Protein AF-A0A952BXB8-F1 (afdb_monomer_lite)

Secondary structure (DSSP, 8-state):
-HHHHHHHHHHHHHTT-SEEEEEEEEEEEEEEEEETTEEEEEEEEEEEEEEEEEEETTEEEEEEES-SS-HHHHHHHHHHHHHHHHHHHTT-SS---PPP------------SS-TTTS-HHHHHHHHHHHHHHHHTSTT----EEEEEEEEEEEE-

pLDDT: mean 95.04, std 3.64, range [77.94, 98.75]

Structure (mmCIF, N/CA/C/O backbone):
data_AF-A0A952BXB8-F1
#
_entry.id   AF-A0A952BXB8-F1
#
loop_
_atom_site.group_PDB
_atom_site.id
_atom_site.type_symbol
_atom_site.label_atom_id
_atom_site.label_alt_id
_atom_site.label_comp_id
_atom_site.label_asym_id
_atom_site.label_entity_id
_atom_site.label_seq_id
_atom_site.pdbx_PDB_ins_code
_atom_site.Cartn_x
_atom_site.Cartn_y
_atom_site.Cartn_z
_atom_site.occupancy
_atom_site.B_iso_or_equiv
_atom_site.auth_seq_id
_atom_site.auth_comp_id
_atom_site.auth_asym_id
_atom_site.auth_atom_id
_atom_site.pdbx_PDB_model_num
ATOM 1 N N . MET A 1 1 ? 1.977 -11.449 7.641 1.00 81.69 1 MET A N 1
ATOM 2 C CA . MET A 1 1 ? 1.075 -10.288 7.492 1.00 81.69 1 MET A CA 1
ATOM 3 C C . MET A 1 1 ? -0.172 -10.453 8.345 1.00 81.69 1 MET A C 1
ATOM 5 O O . MET A 1 1 ? -0.327 -9.721 9.312 1.00 81.69 1 MET A O 1
ATOM 9 N N . GLU A 1 2 ? -0.995 -11.461 8.050 1.00 86.81 2 GLU A N 1
ATOM 10 C CA . GLU A 1 2 ? -2.274 -11.730 8.726 1.00 86.81 2 GLU A CA 1
ATOM 11 C C . GLU A 1 2 ? -2.186 -11.739 10.255 1.00 86.81 2 GLU A C 1
ATOM 13 O O . GLU A 1 2 ? -2.997 -11.101 10.915 1.00 86.81 2 GLU A O 1
ATOM 18 N N . GLN A 1 3 ? -1.167 -12.391 10.826 1.00 89.44 3 GLN A N 1
ATOM 19 C CA . GLN A 1 3 ? -0.998 -12.452 12.280 1.00 89.44 3 GLN A CA 1
ATOM 20 C C . GLN A 1 3 ? -0.860 -11.066 12.928 1.00 89.44 3 GLN A C 1
ATOM 22 O O . GLN A 1 3 ? -1.480 -10.810 13.953 1.00 89.44 3 GLN A O 1
ATOM 27 N N . ILE A 1 4 ? -0.078 -10.162 12.331 1.00 87.56 4 ILE A N 1
ATOM 28 C CA . ILE A 1 4 ? 0.148 -8.821 12.888 1.00 87.56 4 ILE A CA 1
ATOM 29 C C . ILE A 1 4 ? -1.130 -7.978 12.797 1.00 87.56 4 ILE A C 1
ATOM 31 O O . ILE A 1 4 ? -1.472 -7.272 13.745 1.00 87.56 4 ILE A O 1
ATOM 35 N N . LEU A 1 5 ? -1.860 -8.080 11.680 1.00 91.69 5 LEU A N 1
ATOM 36 C CA . LEU A 1 5 ? -3.161 -7.424 11.535 1.00 91.69 5 LEU A CA 1
ATOM 37 C C . LEU A 1 5 ? -4.144 -7.952 12.579 1.00 91.69 5 LEU A C 1
ATOM 39 O O . LEU A 1 5 ? -4.772 -7.163 13.277 1.00 91.69 5 LEU A O 1
ATOM 43 N N . LYS A 1 6 ? -4.206 -9.276 12.751 1.00 92.81 6 LYS A N 1
ATOM 44 C CA . LYS A 1 6 ? -5.057 -9.921 13.750 1.00 92.81 6 LYS A CA 1
ATOM 45 C C . LYS A 1 6 ? -4.741 -9.441 15.168 1.00 92.81 6 LYS A C 1
ATOM 47 O O . LYS A 1 6 ? -5.666 -9.093 15.888 1.00 92.81 6 LYS A O 1
ATOM 52 N N . GLU A 1 7 ? -3.466 -9.356 15.552 1.00 93.00 7 GLU A N 1
ATOM 53 C CA . GLU A 1 7 ? -3.056 -8.812 16.859 1.00 93.00 7 GLU A CA 1
ATOM 54 C C . GLU A 1 7 ? -3.557 -7.368 17.060 1.00 93.00 7 GLU A C 1
ATOM 56 O O . GLU A 1 7 ? -4.043 -7.022 18.138 1.00 93.00 7 GLU A O 1
ATOM 61 N N . GLY A 1 8 ? -3.487 -6.527 16.021 1.00 94.06 8 GLY A N 1
ATOM 62 C CA . GLY A 1 8 ? -4.018 -5.161 16.057 1.00 94.06 8 GLY A CA 1
ATOM 63 C C . GLY A 1 8 ? -5.544 -5.106 16.199 1.00 94.06 8 GLY A C 1
ATOM 64 O O . GLY A 1 8 ? -6.061 -4.303 16.977 1.00 94.06 8 GLY A O 1
ATOM 65 N N . LEU A 1 9 ? -6.266 -5.978 15.490 1.00 96.38 9 LEU A N 1
ATOM 66 C CA . LEU A 1 9 ? -7.726 -6.083 15.576 1.00 96.38 9 LEU A CA 1
ATOM 67 C C . LEU A 1 9 ? -8.183 -6.605 16.938 1.00 96.38 9 LEU A C 1
ATOM 69 O O . LEU A 1 9 ? -9.065 -6.007 17.550 1.00 96.38 9 LEU A O 1
ATOM 73 N N . ASP A 1 10 ? -7.543 -7.654 17.453 1.00 97.25 10 ASP A N 1
ATOM 74 C CA . ASP A 1 10 ? -7.816 -8.190 18.789 1.00 97.25 10 ASP A CA 1
ATOM 75 C C . ASP A 1 10 ? -7.605 -7.101 19.859 1.00 97.25 10 ASP A C 1
ATOM 77 O O . ASP A 1 10 ? -8.403 -6.962 20.789 1.00 97.25 10 ASP A O 1
ATOM 81 N N . TYR A 1 11 ? -6.572 -6.264 19.699 1.00 97.69 11 TYR A N 1
ATOM 82 C CA . TYR 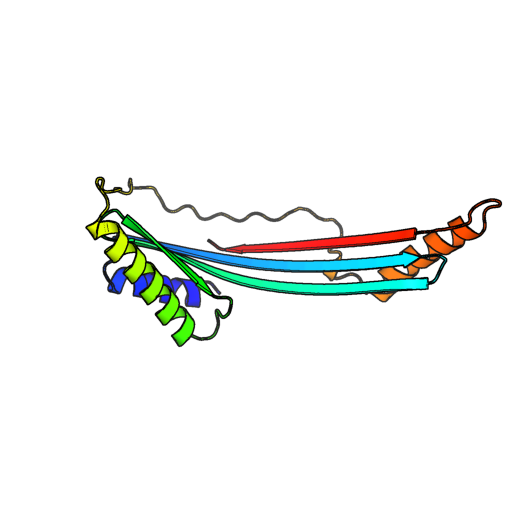A 1 11 ? -6.337 -5.122 20.580 1.00 97.69 11 TYR A CA 1
ATOM 83 C C . TYR A 1 11 ? -7.422 -4.037 20.458 1.00 97.69 11 TYR A C 1
ATOM 85 O O . TYR A 1 11 ? -7.854 -3.493 21.473 1.00 97.69 11 TYR A O 1
ATOM 93 N N . ALA A 1 12 ? -7.919 -3.746 19.253 1.00 98.06 12 ALA A N 1
ATOM 94 C CA . ALA A 1 12 ? -9.027 -2.807 19.061 1.00 98.06 12 ALA A CA 1
ATOM 95 C C . ALA A 1 12 ? -10.308 -3.282 19.767 1.00 98.06 12 ALA A C 1
ATOM 97 O O . ALA A 1 12 ? -10.968 -2.495 20.450 1.00 98.06 12 ALA A O 1
ATOM 98 N N . LEU A 1 13 ? -10.621 -4.576 19.650 1.00 97.94 13 LEU A N 1
ATOM 99 C CA . LEU A 1 13 ? -11.750 -5.204 20.339 1.00 97.94 13 LEU A CA 1
ATOM 100 C C . LEU A 1 13 ? -11.573 -5.149 21.863 1.00 97.94 13 LEU A C 1
ATOM 102 O O . LEU A 1 13 ? -12.505 -4.788 22.576 1.00 97.94 13 LEU A O 1
ATOM 106 N N . PHE A 1 14 ? -10.363 -5.413 22.370 1.00 98.25 14 PHE A N 1
ATOM 107 C CA . PHE A 1 14 ? -10.043 -5.269 23.796 1.00 98.25 14 PHE A CA 1
ATOM 108 C C . PHE A 1 14 ? -10.273 -3.838 24.317 1.00 98.25 14 PHE A C 1
ATOM 110 O O . PHE A 1 14 ? -10.719 -3.652 25.448 1.00 98.25 14 PHE A O 1
ATOM 117 N N . LEU A 1 15 ? -10.021 -2.817 23.494 1.00 98.25 15 LEU A N 1
ATOM 118 C CA . LEU A 1 15 ? -10.303 -1.417 23.828 1.00 98.25 15 LEU A CA 1
ATOM 119 C C . LEU A 1 15 ? -11.793 -1.036 23.727 1.00 98.25 15 LEU A C 1
ATOM 121 O O . LEU A 1 15 ? -12.137 0.130 23.945 1.00 98.25 15 LEU A O 1
ATOM 125 N N . GLY A 1 16 ? -12.683 -1.980 23.422 1.00 96.88 16 GLY A N 1
ATOM 126 C CA . GLY A 1 16 ? -14.127 -1.761 23.374 1.00 96.88 16 GLY A CA 1
ATOM 127 C C . GLY A 1 16 ? -14.657 -1.331 22.009 1.00 96.88 16 GLY A C 1
ATOM 128 O O . GLY A 1 16 ? -15.719 -0.719 21.947 1.00 96.88 16 GLY A O 1
ATOM 129 N N . ALA A 1 17 ? -13.938 -1.611 20.919 1.00 97.75 17 ALA A N 1
ATOM 130 C CA . ALA A 1 17 ? -14.532 -1.520 19.591 1.00 97.75 17 ALA A CA 1
ATOM 131 C C . ALA A 1 17 ? -15.586 -2.623 19.398 1.00 97.75 17 ALA A C 1
ATOM 133 O O . ALA A 1 17 ? -15.316 -3.798 19.631 1.00 97.75 17 ALA A O 1
ATOM 134 N N . GLU A 1 18 ? -16.773 -2.241 18.933 1.00 96.06 18 GLU A N 1
ATOM 135 C CA . GLU A 1 18 ? -17.851 -3.157 18.533 1.00 96.06 18 GLU A CA 1
ATOM 136 C C . GLU A 1 18 ? -17.500 -3.893 17.233 1.00 96.06 18 GLU A C 1
ATOM 138 O O . GLU A 1 18 ? -17.969 -4.998 16.969 1.00 96.06 18 GLU A O 1
ATOM 143 N N . TYR A 1 19 ? -16.667 -3.260 16.409 1.00 96.25 19 TYR A N 1
ATOM 144 C CA . TYR A 1 19 ? -16.151 -3.801 15.164 1.00 96.25 19 TYR A CA 1
ATOM 145 C C . TYR A 1 19 ? -14.782 -3.195 14.862 1.00 96.25 19 TYR A C 1
ATOM 147 O O . TYR A 1 19 ? -14.548 -2.013 15.128 1.00 96.25 19 TYR A O 1
ATOM 155 N N . ALA A 1 20 ? -13.901 -3.987 14.257 1.00 96.88 20 ALA A N 1
ATOM 156 C CA . ALA A 1 20 ? -12.624 -3.527 13.737 1.00 96.88 20 ALA A CA 1
ATOM 157 C C . ALA A 1 20 ? -12.288 -4.259 12.430 1.00 96.88 20 ALA A C 1
ATOM 159 O O . ALA A 1 20 ? -12.472 -5.472 12.341 1.00 96.88 20 ALA A O 1
ATOM 160 N N . ASP A 1 21 ? -11.762 -3.530 11.447 1.00 96.19 21 ASP A N 1
ATOM 161 C CA . ASP A 1 21 ? -11.118 -4.096 10.260 1.00 96.19 21 ASP A CA 1
ATOM 162 C C . ASP A 1 21 ? -9.762 -3.439 9.991 1.00 96.19 21 ASP A C 1
ATOM 164 O O . ASP A 1 21 ? -9.448 -2.356 10.504 1.00 96.19 21 ASP A O 1
ATOM 168 N N . ALA A 1 22 ? -8.924 -4.151 9.240 1.00 95.62 22 ALA A N 1
ATOM 169 C CA . ALA A 1 22 ? -7.601 -3.694 8.867 1.00 95.62 22 ALA A CA 1
ATOM 170 C C . ALA A 1 22 ? -7.378 -3.939 7.380 1.00 95.62 22 ALA A C 1
ATOM 172 O O . ALA A 1 22 ? -7.549 -5.047 6.896 1.00 95.62 22 ALA A O 1
ATOM 173 N N . ARG A 1 23 ? -6.931 -2.912 6.663 1.00 94.88 23 ARG A N 1
ATOM 174 C CA . ARG A 1 23 ? -6.544 -3.021 5.260 1.00 94.88 23 ARG A CA 1
ATOM 175 C C . ARG A 1 23 ? -5.048 -2.827 5.124 1.00 94.88 23 ARG A C 1
ATOM 177 O O . ARG A 1 23 ? -4.570 -1.717 5.349 1.00 94.88 23 ARG A O 1
ATOM 184 N N . TYR A 1 24 ? -4.339 -3.861 4.698 1.00 95.25 24 TYR A N 1
ATOM 185 C CA . TYR A 1 24 ? -2.984 -3.738 4.176 1.00 95.25 24 TYR A CA 1
ATOM 186 C C . TYR A 1 24 ? -3.034 -3.448 2.675 1.00 95.25 24 TYR A C 1
ATOM 188 O O . TYR A 1 24 ? -3.840 -4.029 1.948 1.00 95.25 24 TYR A O 1
ATOM 196 N N . SER A 1 25 ? -2.174 -2.545 2.219 1.00 95.56 25 SER A N 1
ATOM 197 C CA . SER A 1 25 ? -1.968 -2.256 0.804 1.00 95.56 25 SER A CA 1
ATOM 198 C C . SER A 1 25 ? -0.477 -2.126 0.549 1.00 95.56 25 SER A C 1
ATOM 200 O O . SER A 1 25 ? 0.203 -1.439 1.309 1.00 95.56 25 SER A O 1
ATOM 202 N N . ARG A 1 26 ? 0.003 -2.733 -0.530 1.00 95.44 26 ARG A N 1
ATOM 203 C CA . ARG A 1 26 ? 1.325 -2.508 -1.111 1.00 95.44 26 ARG A CA 1
ATOM 204 C C . ARG A 1 26 ? 1.160 -2.142 -2.573 1.00 95.44 26 ARG A C 1
ATOM 206 O O . ARG A 1 26 ? 0.343 -2.741 -3.268 1.00 95.44 26 ARG A O 1
ATOM 213 N N . LEU A 1 27 ? 1.938 -1.168 -3.012 1.00 96.56 27 LEU A N 1
ATOM 214 C CA . LEU A 1 27 ? 1.989 -0.707 -4.384 1.00 96.56 27 LEU A CA 1
ATOM 215 C C . LEU A 1 27 ? 3.450 -0.690 -4.821 1.00 96.56 27 LEU A C 1
ATOM 217 O O . LEU A 1 27 ? 4.233 0.072 -4.264 1.00 96.56 27 LEU A O 1
ATOM 221 N N . ASP A 1 28 ? 3.808 -1.520 -5.795 1.00 97.50 28 ASP A N 1
ATOM 222 C CA . ASP A 1 28 ? 5.078 -1.421 -6.511 1.00 97.50 28 ASP A CA 1
ATOM 223 C C . ASP A 1 28 ? 4.820 -0.716 -7.854 1.00 97.50 28 ASP A C 1
ATOM 225 O O . ASP A 1 28 ? 3.885 -1.065 -8.581 1.00 97.50 28 ASP A O 1
ATOM 229 N N . THR A 1 29 ? 5.653 0.262 -8.200 1.00 97.81 29 THR A N 1
ATOM 230 C CA . THR A 1 29 ? 5.627 0.957 -9.491 1.00 97.81 29 THR A CA 1
ATOM 231 C C . THR A 1 29 ? 7.013 0.970 -10.114 1.00 97.81 29 THR A C 1
ATOM 233 O O . THR A 1 29 ? 8.007 1.184 -9.418 1.00 97.81 29 THR A O 1
ATOM 236 N N . GLU A 1 30 ? 7.085 0.805 -11.427 1.00 98.12 30 GLU A N 1
ATOM 237 C CA . GLU A 1 30 ? 8.316 0.977 -12.198 1.00 98.12 30 GLU A CA 1
ATOM 238 C C . GLU A 1 30 ? 8.006 1.788 -13.459 1.00 98.12 30 GLU A C 1
ATOM 240 O O . GLU A 1 30 ? 7.057 1.469 -14.172 1.00 98.12 30 GLU A O 1
ATOM 245 N N . SER A 1 31 ? 8.784 2.836 -13.724 1.00 98.19 31 SER A N 1
ATOM 246 C CA . SER A 1 31 ? 8.698 3.650 -14.936 1.00 98.19 31 SER A CA 1
ATOM 247 C C . SER A 1 31 ? 10.071 3.743 -15.588 1.00 98.19 31 SER A C 1
ATOM 249 O O . SER A 1 31 ? 11.080 4.024 -14.938 1.00 98.19 31 SER A O 1
ATOM 251 N N . ILE A 1 32 ? 10.116 3.483 -16.889 1.00 98.44 32 ILE A N 1
ATOM 252 C CA . ILE A 1 32 ? 11.326 3.534 -17.704 1.00 98.44 32 ILE A CA 1
ATOM 253 C C . ILE A 1 32 ? 11.036 4.439 -18.888 1.00 98.44 32 ILE A C 1
ATOM 255 O O . ILE A 1 32 ? 10.016 4.278 -19.555 1.00 98.44 32 ILE A O 1
ATOM 259 N N . SER A 1 33 ? 11.946 5.360 -19.196 1.00 98.25 33 SER A N 1
ATOM 260 C CA . SER A 1 33 ? 11.820 6.221 -20.370 1.00 98.25 33 SER A CA 1
ATOM 261 C C . SER A 1 33 ? 13.128 6.361 -21.141 1.00 98.25 33 SER A C 1
ATOM 263 O O . SER A 1 33 ? 14.216 6.471 -20.573 1.00 98.25 33 SER A O 1
ATOM 265 N N . VAL A 1 34 ? 13.013 6.386 -22.469 1.00 98.31 34 VAL A N 1
ATOM 266 C CA . VAL A 1 34 ? 14.111 6.640 -23.405 1.00 98.31 34 VAL A CA 1
ATOM 267 C C . VAL A 1 34 ? 13.741 7.768 -24.361 1.00 98.31 34 VAL A C 1
ATOM 269 O O . VAL A 1 34 ? 12.571 7.973 -24.698 1.00 98.31 34 VAL A O 1
ATOM 272 N N . LYS A 1 35 ? 14.750 8.499 -24.828 1.00 97.50 35 LYS A N 1
ATOM 273 C CA . LYS A 1 35 ? 14.620 9.544 -25.839 1.00 97.50 35 LYS A CA 1
ATOM 274 C C . LYS A 1 35 ? 15.852 9.546 -26.728 1.00 97.50 35 LYS A C 1
ATOM 276 O O . LYS A 1 35 ? 16.967 9.612 -26.220 1.00 97.50 35 LYS A O 1
ATOM 281 N N . ASN A 1 36 ? 15.646 9.529 -28.041 1.00 95.75 36 ASN A N 1
ATOM 282 C CA . ASN A 1 36 ? 16.712 9.593 -29.045 1.00 95.75 36 ASN A CA 1
ATOM 283 C C . ASN A 1 36 ? 17.843 8.575 -28.798 1.00 95.75 36 ASN A C 1
ATOM 285 O O . ASN A 1 36 ? 19.013 8.933 -28.857 1.00 95.75 36 ASN A O 1
ATOM 289 N N . GLY A 1 37 ? 17.503 7.328 -28.460 1.00 94.12 37 GLY A N 1
ATOM 290 C CA . GLY A 1 37 ? 18.492 6.277 -28.190 1.00 94.12 37 GLY A CA 1
ATOM 291 C C . GLY A 1 37 ? 19.209 6.393 -26.839 1.00 94.12 37 GLY A C 1
ATOM 292 O O . GLY A 1 37 ? 20.155 5.652 -26.586 1.00 94.12 37 GLY A O 1
ATOM 293 N N . HIS A 1 38 ? 18.762 7.286 -25.952 1.00 96.50 38 HIS A N 1
ATOM 294 C CA . HIS A 1 38 ? 19.330 7.465 -24.618 1.00 96.50 38 HIS A CA 1
ATOM 295 C C . HIS A 1 38 ? 18.288 7.240 -23.529 1.00 96.50 38 HIS A C 1
ATOM 297 O O . HIS A 1 38 ? 17.162 7.733 -23.614 1.00 96.50 38 HIS A O 1
ATOM 303 N N . VAL A 1 39 ? 18.685 6.557 -22.458 1.00 97.88 39 VAL A N 1
ATOM 304 C CA . VAL A 1 39 ? 17.869 6.441 -21.243 1.00 97.88 39 VAL A CA 1
ATOM 305 C C . VAL A 1 39 ? 17.683 7.828 -20.629 1.00 97.88 39 VAL A C 1
ATOM 307 O O . VAL A 1 39 ? 18.639 8.591 -20.515 1.00 97.88 39 VAL A O 1
ATOM 310 N N . GLN A 1 40 ? 16.442 8.176 -20.300 1.00 97.88 40 GLN A N 1
ATOM 311 C CA . GLN A 1 40 ? 16.088 9.446 -19.660 1.00 97.88 40 GLN A CA 1
ATOM 312 C C . GLN A 1 40 ? 15.837 9.270 -18.165 1.00 97.88 40 GLN A C 1
ATOM 314 O O . GLN A 1 40 ? 16.260 10.112 -17.380 1.00 97.88 40 GLN A O 1
ATOM 319 N N . GLY A 1 41 ? 15.174 8.180 -17.782 1.00 96.69 41 GLY A N 1
ATOM 320 C CA . GLY A 1 41 ? 14.846 7.888 -16.393 1.00 96.69 41 GLY A CA 1
ATOM 321 C C . GLY A 1 41 ? 14.501 6.420 -16.199 1.00 96.69 41 GLY A C 1
ATOM 322 O O . GLY A 1 41 ? 13.931 5.785 -17.091 1.00 96.69 41 GLY A O 1
ATOM 323 N N . VAL A 1 42 ? 14.891 5.908 -15.038 1.00 97.44 42 VAL A N 1
ATOM 324 C CA . VAL A 1 42 ? 14.468 4.616 -14.505 1.00 97.44 42 VAL A CA 1
ATOM 325 C C . VAL A 1 42 ? 14.092 4.871 -13.057 1.00 97.44 42 VAL A C 1
ATOM 327 O O . VAL A 1 42 ? 14.960 5.143 -12.229 1.00 97.44 42 VAL A O 1
ATOM 330 N N . ASP A 1 43 ? 12.804 4.783 -12.774 1.00 97.44 43 ASP A N 1
ATOM 331 C CA . ASP A 1 43 ? 12.237 5.028 -11.461 1.00 97.44 43 ASP A CA 1
ATOM 332 C C . ASP A 1 43 ? 11.538 3.756 -11.000 1.00 97.44 43 ASP A C 1
ATOM 334 O O . ASP A 1 43 ? 10.599 3.284 -11.636 1.00 97.44 43 ASP A O 1
ATOM 338 N N . SER A 1 44 ? 11.997 3.186 -9.889 1.00 95.94 44 SER A N 1
ATOM 339 C CA . SER A 1 44 ? 11.314 2.087 -9.214 1.00 95.94 44 SER A CA 1
ATOM 340 C C . SER A 1 44 ? 11.002 2.513 -7.792 1.00 95.94 44 SER A C 1
ATOM 342 O O . SER A 1 44 ? 11.859 3.031 -7.072 1.00 95.94 44 SER A O 1
ATOM 344 N N . HIS A 1 45 ? 9.752 2.325 -7.400 1.00 95.75 45 HIS A N 1
ATOM 345 C CA . HIS A 1 45 ? 9.248 2.723 -6.103 1.00 95.75 45 HIS A CA 1
ATOM 346 C C . HIS A 1 45 ? 8.332 1.634 -5.568 1.00 95.75 45 HIS A C 1
ATOM 348 O O . HIS A 1 45 ? 7.608 0.986 -6.321 1.00 95.75 45 HIS A O 1
ATOM 354 N N . PHE A 1 46 ? 8.350 1.456 -4.255 1.00 94.56 46 PHE A N 1
ATOM 355 C CA . PHE A 1 46 ? 7.309 0.717 -3.575 1.00 94.56 46 PHE A CA 1
ATOM 356 C C . PHE A 1 46 ? 6.881 1.487 -2.334 1.00 94.56 46 PHE A C 1
ATOM 358 O O . PHE A 1 46 ? 7.712 2.082 -1.645 1.00 94.56 46 PHE A O 1
ATOM 365 N N . ASP A 1 47 ? 5.589 1.432 -2.045 1.00 94.44 47 ASP A N 1
ATOM 366 C CA . ASP A 1 47 ? 5.025 1.912 -0.792 1.00 94.44 47 ASP A CA 1
ATOM 367 C C . ASP A 1 47 ? 4.065 0.867 -0.233 1.00 94.44 47 ASP A C 1
ATOM 369 O O . ASP A 1 47 ? 3.488 0.052 -0.962 1.00 94.44 47 ASP A O 1
ATOM 373 N N . TYR A 1 48 ? 3.906 0.865 1.082 1.00 94.44 48 TYR A N 1
ATOM 374 C CA . TYR A 1 48 ? 2.941 0.015 1.748 1.00 94.44 48 TYR A CA 1
ATOM 375 C C . TYR A 1 48 ? 2.414 0.668 3.017 1.00 94.44 48 TYR A C 1
ATOM 377 O O . TYR A 1 48 ? 3.049 1.505 3.654 1.00 94.44 48 TYR A O 1
ATOM 385 N N . GLY A 1 49 ? 1.234 0.235 3.435 1.00 94.31 49 GLY A N 1
ATOM 386 C CA . GLY A 1 49 ? 0.655 0.723 4.669 1.00 94.31 49 GLY A CA 1
ATOM 387 C C . GLY A 1 49 ? -0.532 -0.086 5.130 1.00 94.31 49 GLY A C 1
ATOM 388 O O . GLY A 1 49 ? -1.102 -0.899 4.400 1.00 94.31 49 GLY A O 1
ATOM 389 N N . ILE A 1 50 ? -0.897 0.169 6.378 1.00 94.69 50 ILE A N 1
ATOM 390 C CA . ILE A 1 50 ? -2.082 -0.387 7.012 1.00 94.69 50 ILE A CA 1
ATOM 391 C C . ILE A 1 50 ? -3.035 0.730 7.393 1.00 94.69 50 ILE A C 1
ATOM 393 O O . ILE A 1 50 ? -2.626 1.758 7.932 1.00 94.69 50 ILE A O 1
ATOM 397 N N . GLY A 1 51 ? -4.313 0.522 7.114 1.00 96.06 51 GLY A N 1
ATOM 398 C CA . GLY A 1 51 ? -5.408 1.316 7.650 1.00 96.06 51 GLY A CA 1
ATOM 399 C C . GLY A 1 51 ? -6.209 0.469 8.623 1.00 96.06 51 GLY A C 1
ATOM 400 O O . GLY A 1 51 ? -6.553 -0.656 8.292 1.00 96.06 51 GLY A O 1
ATOM 401 N N . ILE A 1 52 ? -6.507 1.007 9.799 1.00 97.56 52 ILE A N 1
ATOM 402 C CA . ILE A 1 52 ? -7.339 0.369 10.817 1.00 97.56 52 ILE A CA 1
ATOM 403 C C . ILE A 1 52 ? -8.591 1.211 10.965 1.00 97.56 52 ILE A C 1
ATOM 405 O O . ILE A 1 52 ? -8.505 2.412 11.244 1.00 97.56 52 ILE A O 1
ATOM 409 N N . ARG A 1 53 ? -9.749 0.582 10.796 1.00 98.06 53 ARG A N 1
ATOM 410 C CA . ARG A 1 53 ? -11.046 1.211 11.020 1.00 98.06 53 ARG A CA 1
ATOM 411 C C . ARG A 1 53 ? -11.748 0.504 12.163 1.00 98.06 53 ARG A C 1
ATOM 413 O O . ARG A 1 53 ? -11.776 -0.720 12.218 1.00 98.06 53 ARG A O 1
ATOM 420 N N . VAL A 1 54 ? -12.329 1.284 13.065 1.00 98.50 54 VAL A N 1
ATOM 421 C CA . VAL A 1 54 ? -13.029 0.772 14.246 1.00 98.50 54 VAL A CA 1
ATOM 422 C C . VAL A 1 54 ? -14.373 1.459 14.415 1.00 98.50 54 VAL A C 1
ATOM 424 O O . VAL A 1 54 ? -14.510 2.643 14.103 1.00 98.50 54 VAL A O 1
ATOM 427 N N . LEU A 1 55 ? -15.345 0.721 14.937 1.00 98.06 55 LEU A N 1
ATOM 428 C CA . LEU A 1 55 ? -16.632 1.242 15.377 1.00 98.06 55 LEU A CA 1
ATOM 429 C C . LEU A 1 55 ? -16.668 1.218 16.906 1.00 98.06 55 LEU A C 1
ATOM 431 O O . LEU A 1 55 ? -16.483 0.158 17.501 1.00 98.06 55 LEU A O 1
ATOM 435 N N . VAL A 1 56 ? -16.883 2.371 17.536 1.00 97.94 56 VAL A N 1
ATOM 436 C CA . VAL A 1 56 ? -17.016 2.499 18.997 1.00 97.94 56 VAL A CA 1
ATOM 437 C C . VAL A 1 56 ? -18.205 3.399 19.295 1.00 97.94 56 VAL A C 1
ATOM 439 O O . VAL A 1 56 ? -18.269 4.511 18.765 1.00 97.94 56 VAL A O 1
ATOM 442 N N . ASP A 1 57 ? -19.134 2.928 20.124 1.00 95.44 57 ASP A N 1
ATOM 443 C CA . ASP A 1 57 ? -20.389 3.607 20.457 1.00 95.44 57 ASP A CA 1
ATOM 444 C C . ASP A 1 57 ? -21.095 4.112 19.190 1.00 95.44 57 ASP A C 1
ATOM 446 O O . ASP A 1 57 ? -21.397 5.302 19.033 1.00 95.44 57 ASP A O 1
ATOM 450 N N . GLY A 1 58 ? -21.268 3.209 18.222 1.00 96.06 58 GLY A N 1
ATOM 451 C CA . GLY A 1 58 ? -21.891 3.485 16.926 1.00 96.06 58 GLY A CA 1
ATOM 452 C C . GLY A 1 58 ? -21.236 4.594 16.090 1.00 96.06 58 GLY A C 1
ATOM 453 O O . GLY A 1 58 ? -21.907 5.174 15.234 1.00 96.06 58 GLY A O 1
ATOM 454 N N . SER A 1 59 ? -19.961 4.921 16.330 1.00 97.62 59 SER A N 1
ATOM 455 C CA . SER A 1 59 ? -19.219 5.959 15.599 1.00 97.62 59 SER A CA 1
ATOM 456 C C . SER A 1 59 ? -17.891 5.446 15.055 1.00 97.62 59 SER A C 1
ATOM 458 O O . SER A 1 59 ? -17.187 4.677 15.708 1.00 97.62 59 SER A O 1
ATOM 460 N N . TRP A 1 60 ? -17.544 5.871 13.839 1.00 97.69 60 TRP A N 1
ATOM 461 C CA . TRP A 1 60 ? -16.337 5.418 13.154 1.00 97.69 60 TRP A CA 1
ATOM 462 C C . TRP A 1 60 ? -15.094 6.184 13.595 1.00 97.69 60 TRP A C 1
ATOM 464 O O . TRP A 1 60 ? -15.102 7.408 13.720 1.00 97.69 60 TRP A O 1
ATOM 474 N N . GLY A 1 61 ? -13.996 5.452 13.729 1.00 98.06 61 GLY A N 1
ATOM 475 C CA . GLY A 1 61 ? -12.650 5.991 13.820 1.00 98.06 61 GLY A CA 1
ATOM 476 C C . GLY A 1 61 ? -11.729 5.282 12.843 1.00 98.06 61 GLY A C 1
ATOM 477 O O . GLY A 1 61 ? -11.915 4.106 12.526 1.00 98.06 61 GLY A O 1
ATOM 478 N N . PHE A 1 62 ? -10.736 6.011 12.346 1.00 98.44 62 PHE A N 1
ATOM 479 C CA . PHE A 1 62 ? -9.773 5.496 11.385 1.00 98.44 62 PHE A CA 1
ATOM 480 C C . PHE A 1 62 ? -8.385 6.057 11.670 1.00 98.44 62 PHE A C 1
ATOM 482 O O . PHE A 1 62 ? -8.230 7.245 11.959 1.00 98.44 62 PHE A O 1
ATOM 489 N N . ALA A 1 63 ? -7.372 5.209 11.555 1.00 98.12 63 ALA A N 1
ATOM 490 C CA . ALA A 1 63 ? -5.979 5.621 11.561 1.00 98.12 63 ALA A CA 1
ATOM 491 C C . ALA A 1 63 ? -5.161 4.702 10.655 1.00 98.12 63 ALA A C 1
ATOM 493 O O . ALA A 1 63 ? -5.516 3.545 10.442 1.00 98.12 63 ALA A O 1
ATOM 494 N N . SER A 1 64 ? -4.046 5.209 10.146 1.00 96.62 64 SER A N 1
ATOM 495 C CA . SER A 1 64 ? -3.150 4.454 9.279 1.00 96.62 64 SER A CA 1
ATOM 496 C C . SER A 1 64 ? -1.691 4.686 9.642 1.00 96.62 64 SER A C 1
ATOM 498 O O . SER A 1 64 ? -1.344 5.708 10.240 1.00 96.62 64 SER A O 1
ATOM 500 N N . ASN A 1 65 ? -0.831 3.742 9.271 1.00 93.75 65 ASN A N 1
ATOM 501 C CA . ASN A 1 65 ? 0.616 3.899 9.364 1.00 93.75 65 ASN A CA 1
ATOM 502 C C . ASN A 1 65 ? 1.335 3.079 8.269 1.00 93.75 65 ASN A C 1
ATOM 504 O O . ASN A 1 65 ? 0.777 2.086 7.796 1.00 93.75 65 ASN A O 1
ATOM 508 N N . PRO A 1 66 ? 2.558 3.480 7.879 1.00 92.44 66 PRO A N 1
ATOM 509 C CA . PRO A 1 66 ? 3.364 2.766 6.887 1.00 92.44 66 PRO A CA 1
ATOM 510 C C . PRO A 1 66 ? 4.291 1.698 7.498 1.00 92.44 66 PRO A C 1
ATOM 512 O O . PRO A 1 66 ? 5.078 1.090 6.787 1.00 92.44 66 PRO A O 1
ATOM 515 N N . ASP A 1 67 ? 4.266 1.473 8.815 1.00 84.38 67 ASP A N 1
ATOM 516 C CA . ASP A 1 67 ? 5.240 0.615 9.501 1.00 84.38 67 ASP A CA 1
ATOM 517 C C . ASP A 1 67 ? 4.532 -0.494 10.274 1.00 84.38 67 ASP A C 1
ATOM 519 O O . ASP A 1 67 ? 4.197 -0.387 11.456 1.00 84.38 67 ASP A O 1
ATOM 523 N N . ILE A 1 68 ? 4.296 -1.575 9.542 1.00 77.94 68 ILE A N 1
ATOM 524 C CA . ILE A 1 68 ? 3.532 -2.726 10.004 1.00 77.94 68 ILE A CA 1
ATOM 525 C C . ILE A 1 68 ? 4.320 -3.626 10.957 1.00 77.94 68 ILE A C 1
ATOM 527 O O . ILE A 1 68 ? 3.718 -4.439 11.649 1.00 77.94 68 ILE A O 1
ATOM 531 N N . TYR A 1 69 ? 5.653 -3.545 10.958 1.00 81.88 69 TYR A N 1
ATOM 532 C CA . TYR A 1 69 ? 6.503 -4.473 11.709 1.00 81.88 69 TYR A CA 1
ATOM 533 C C . TYR A 1 69 ? 6.785 -3.957 13.122 1.00 81.88 69 TYR A C 1
ATOM 535 O O . TYR A 1 69 ? 7.067 -4.744 14.028 1.00 81.88 69 TYR A O 1
ATOM 543 N N . ASP A 1 70 ? 6.636 -2.651 13.343 1.00 89.50 70 ASP A N 1
ATOM 544 C CA . ASP A 1 70 ? 6.689 -2.054 14.669 1.00 89.50 70 ASP A CA 1
ATOM 545 C C . ASP A 1 70 ? 5.356 -2.248 15.418 1.00 89.50 70 ASP A C 1
ATOM 547 O O . ASP A 1 70 ? 4.375 -1.511 15.254 1.00 89.50 70 ASP A O 1
ATOM 551 N N . LYS A 1 71 ? 5.345 -3.226 16.332 1.00 89.12 71 LYS A N 1
ATOM 552 C CA . LYS A 1 71 ? 4.200 -3.504 17.215 1.00 89.12 71 LYS A CA 1
ATOM 553 C C . LYS A 1 71 ? 3.750 -2.280 18.020 1.00 89.12 71 LYS A C 1
ATOM 555 O O . LYS A 1 71 ? 2.555 -2.123 18.274 1.00 89.12 71 LYS A O 1
ATOM 560 N N . ASN A 1 72 ? 4.664 -1.388 18.411 1.00 92.12 72 ASN A N 1
ATOM 561 C CA . ASN A 1 72 ? 4.300 -0.174 19.141 1.00 92.12 72 ASN A CA 1
ATOM 562 C C . ASN A 1 72 ? 3.579 0.825 18.233 1.00 92.12 72 ASN A C 1
ATOM 564 O O . ASN A 1 72 ? 2.636 1.481 18.681 1.00 92.12 72 ASN A O 1
ATOM 568 N N . ARG A 1 73 ? 3.981 0.947 16.963 1.00 92.94 73 ARG A N 1
ATOM 569 C CA . ARG A 1 73 ? 3.261 1.777 15.982 1.00 92.94 73 ARG A CA 1
ATOM 570 C C . ARG A 1 73 ? 1.895 1.208 15.645 1.00 92.94 73 ARG A C 1
ATOM 572 O O . ARG A 1 73 ? 0.937 1.982 15.586 1.00 92.94 73 ARG A O 1
ATOM 579 N N . MET A 1 74 ? 1.780 -0.113 15.505 1.00 93.69 74 MET A N 1
ATOM 580 C CA . MET A 1 74 ? 0.487 -0.785 15.363 1.00 93.69 74 MET A CA 1
ATOM 581 C C . MET A 1 74 ? -0.437 -0.426 16.533 1.00 93.69 74 MET A C 1
ATOM 583 O O . MET A 1 74 ? -1.518 0.121 16.321 1.00 93.69 74 MET A O 1
ATOM 587 N N . LYS A 1 75 ? 0.032 -0.622 17.773 1.00 95.19 75 LYS A N 1
ATOM 588 C CA . LYS A 1 75 ? -0.726 -0.296 18.989 1.00 95.19 75 LYS A CA 1
ATOM 589 C C . LYS A 1 75 ? -1.170 1.169 19.018 1.00 95.19 75 LYS A C 1
ATOM 591 O O . LYS A 1 75 ? -2.354 1.442 19.176 1.00 95.19 75 LYS A O 1
ATOM 596 N N . LYS A 1 76 ? -0.251 2.107 18.762 1.00 96.62 76 LYS A N 1
ATOM 597 C CA . LYS A 1 76 ? -0.554 3.550 18.690 1.00 96.62 76 LYS A CA 1
ATOM 598 C C . LYS A 1 76 ? -1.579 3.891 17.607 1.00 96.62 76 LYS A C 1
ATOM 600 O O . LYS A 1 76 ? -2.364 4.821 17.774 1.00 96.62 76 LYS A O 1
ATOM 605 N N . THR A 1 77 ? -1.564 3.170 16.490 1.00 97.25 77 THR A N 1
ATOM 606 C CA . THR A 1 77 ? -2.524 3.365 15.396 1.00 97.25 77 THR A CA 1
ATOM 607 C C . THR A 1 77 ? -3.911 2.906 15.815 1.00 97.25 77 THR A C 1
ATOM 609 O O . THR A 1 77 ? -4.872 3.649 15.627 1.00 97.25 77 THR A O 1
ATOM 612 N N . VAL A 1 78 ? -4.009 1.745 16.463 1.00 98.12 78 VAL A N 1
ATOM 613 C CA . VAL A 1 78 ? -5.261 1.266 17.059 1.00 98.12 78 VAL A CA 1
ATOM 614 C C . VAL A 1 78 ? -5.769 2.248 18.119 1.00 98.12 78 VAL A C 1
ATOM 616 O O . VAL A 1 78 ? -6.918 2.679 18.040 1.00 98.12 78 VAL A O 1
ATOM 619 N N . ASP A 1 79 ? -4.909 2.674 19.050 1.00 98.44 79 ASP A N 1
ATOM 620 C CA . ASP A 1 79 ? -5.249 3.653 20.092 1.00 98.44 79 ASP A CA 1
ATOM 621 C C . ASP A 1 79 ? -5.810 4.944 19.475 1.00 98.44 79 ASP A C 1
ATOM 623 O O . ASP A 1 79 ? -6.813 5.489 19.940 1.00 98.44 79 ASP A O 1
ATOM 627 N N . ARG A 1 80 ? -5.190 5.423 18.387 1.00 98.56 80 ARG A N 1
ATOM 628 C CA . ARG A 1 80 ? -5.640 6.610 17.655 1.00 98.56 80 ARG A CA 1
ATOM 629 C C . ARG A 1 80 ? -6.992 6.390 16.981 1.00 98.56 80 ARG A C 1
ATOM 631 O O . ARG A 1 80 ? -7.849 7.263 17.093 1.00 98.56 80 ARG A O 1
ATOM 638 N N . ALA A 1 81 ? -7.195 5.262 16.300 1.00 98.62 81 ALA A N 1
ATOM 639 C CA . ALA A 1 81 ? -8.469 4.945 15.656 1.00 98.62 81 ALA A CA 1
ATOM 640 C C . ALA A 1 81 ? -9.606 4.889 16.691 1.00 98.62 81 ALA A C 1
ATOM 642 O O . ALA A 1 81 ? -10.629 5.549 16.514 1.00 98.62 81 ALA A O 1
ATOM 643 N N . VAL A 1 82 ? -9.394 4.198 17.816 1.00 98.75 82 VAL A N 1
ATOM 644 C CA . VAL A 1 82 ? -10.361 4.110 18.924 1.00 98.75 82 VAL A CA 1
ATOM 645 C C . VAL A 1 82 ? -10.608 5.477 19.561 1.00 98.75 82 VAL A C 1
ATOM 647 O O . VAL A 1 82 ? -11.754 5.847 19.812 1.00 98.75 82 VAL A O 1
ATOM 650 N N . GLY A 1 83 ? -9.555 6.263 19.795 1.00 98.56 83 GLY A N 1
ATOM 651 C CA . GLY A 1 83 ? -9.674 7.619 20.328 1.00 98.56 83 GLY A CA 1
ATOM 652 C C . GLY A 1 83 ? -10.518 8.533 19.435 1.00 98.56 83 GLY A C 1
ATOM 653 O O . GLY A 1 83 ? -11.372 9.262 19.940 1.00 98.56 83 GLY A O 1
ATOM 654 N N . LEU A 1 84 ? -10.328 8.454 18.114 1.00 98.44 84 LEU A N 1
ATOM 655 C CA . LEU A 1 84 ? -11.122 9.201 17.135 1.00 98.44 84 LEU A CA 1
ATOM 656 C C . LEU A 1 84 ? -12.585 8.743 17.112 1.00 98.44 84 LEU A C 1
ATOM 658 O O . LEU A 1 84 ? -13.471 9.595 17.127 1.00 98.44 84 LEU A O 1
ATOM 662 N N . ALA A 1 85 ? -12.843 7.433 17.159 1.00 98.25 85 ALA A N 1
ATOM 663 C CA . ALA A 1 85 ? -14.201 6.891 17.236 1.00 98.25 85 ALA A CA 1
ATOM 664 C C . ALA A 1 85 ? -14.944 7.392 18.486 1.00 98.25 85 ALA A C 1
ATOM 666 O O . ALA A 1 85 ? -16.045 7.931 18.391 1.00 98.25 85 ALA A O 1
ATOM 667 N N . ARG A 1 86 ? -14.299 7.317 19.659 1.00 98.06 86 ARG A N 1
ATOM 668 C CA . ARG A 1 86 ? -14.855 7.815 20.929 1.00 98.06 86 ARG A CA 1
ATOM 669 C C . ARG A 1 86 ? -15.099 9.321 20.912 1.00 98.06 86 ARG A C 1
ATOM 671 O O . ARG A 1 86 ? -16.079 9.794 21.480 1.00 98.06 86 ARG A O 1
ATOM 678 N N . ALA A 1 87 ? -14.208 10.095 20.292 1.00 97.69 87 ALA A N 1
ATOM 679 C CA . ALA A 1 87 ? -14.405 11.533 20.138 1.00 97.69 87 ALA A CA 1
ATOM 680 C C . ALA A 1 87 ? -15.612 11.834 19.235 1.00 97.69 87 ALA A C 1
ATOM 682 O O . ALA A 1 87 ? -16.446 12.661 19.599 1.00 97.69 87 ALA A O 1
ATOM 683 N N . ALA A 1 88 ? -15.746 11.120 18.113 1.00 96.75 88 ALA A N 1
ATOM 684 C CA . ALA A 1 88 ? -16.883 11.244 17.206 1.00 96.75 88 ALA A CA 1
ATOM 685 C C . ALA A 1 88 ? -18.209 10.857 17.885 1.00 96.75 88 ALA A C 1
ATOM 687 O O . ALA A 1 88 ? -19.207 11.563 17.734 1.00 96.75 88 ALA A O 1
ATOM 688 N N . ALA A 1 89 ? -18.211 9.813 18.718 1.00 96.00 89 ALA A N 1
ATOM 689 C CA . ALA A 1 89 ? -19.394 9.385 19.463 1.00 96.00 89 ALA A CA 1
ATOM 690 C C . ALA A 1 89 ? -19.968 10.477 20.376 1.00 96.00 89 ALA A C 1
ATOM 692 O O . ALA A 1 89 ? -21.185 10.565 20.540 1.00 96.00 89 ALA A O 1
ATOM 693 N N . LYS A 1 90 ? -19.134 11.367 20.925 1.00 96.31 90 LYS A N 1
ATOM 694 C CA . LYS A 1 90 ? -19.604 12.461 21.795 1.00 96.31 90 LYS A CA 1
ATOM 695 C C . LYS A 1 90 ? -20.460 13.499 21.072 1.00 96.31 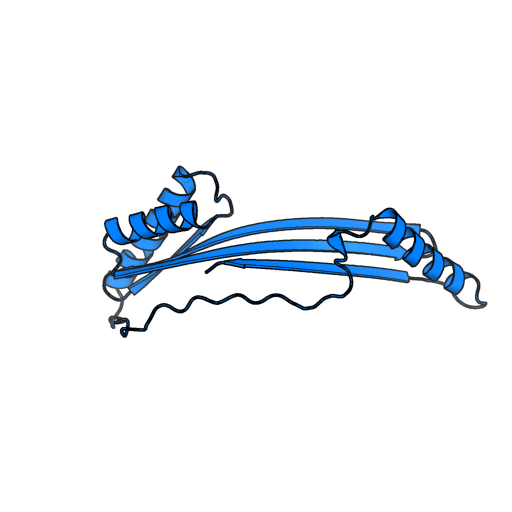90 LYS A C 1
ATOM 697 O O . LYS A 1 90 ? -21.250 14.172 21.723 1.00 96.31 90 LYS A O 1
ATOM 702 N N . VAL A 1 91 ? -20.283 13.650 19.760 1.00 95.44 91 VAL A N 1
ATOM 703 C CA . VAL A 1 91 ? -20.945 14.695 18.960 1.00 95.44 91 VAL A CA 1
ATOM 704 C C . VAL A 1 91 ? -21.895 14.135 17.906 1.00 95.44 91 VAL A C 1
ATOM 706 O O . VAL A 1 91 ? -22.697 14.881 17.352 1.00 95.44 91 VAL A O 1
ATOM 709 N N . SER A 1 92 ? -21.826 12.833 17.619 1.00 90.12 92 SER A N 1
ATOM 710 C CA . SER A 1 92 ? -22.695 12.213 16.625 1.00 90.12 92 SER A CA 1
ATOM 711 C C . SER A 1 92 ? -24.149 12.179 17.102 1.00 90.12 92 SER A C 1
ATOM 713 O O . SER A 1 92 ? -24.441 11.693 18.197 1.00 90.12 92 SER A O 1
ATOM 715 N N . SER A 1 93 ? -25.058 12.649 16.245 1.00 86.94 93 SER A N 1
ATOM 716 C CA . SER A 1 93 ? -26.512 12.652 16.454 1.00 86.94 93 SER A CA 1
ATOM 717 C C . SER A 1 93 ? -27.177 11.302 16.173 1.00 86.94 93 SER A C 1
ATOM 719 O O . SER A 1 93 ? -28.335 11.101 16.529 1.00 86.94 93 SER A O 1
ATOM 721 N N . SER A 1 94 ? -26.458 10.371 15.540 1.00 88.69 94 SER A N 1
ATOM 722 C CA . SER A 1 94 ? -26.941 9.022 15.239 1.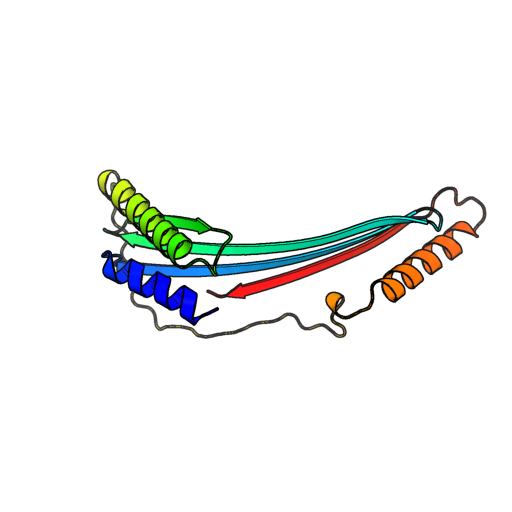00 88.69 94 SER A CA 1
ATOM 723 C C . SER A 1 94 ? -25.872 7.973 15.536 1.00 88.69 94 SER A C 1
ATOM 725 O O . SER A 1 94 ? -24.674 8.264 15.602 1.00 88.69 94 SER A O 1
ATOM 727 N N . ARG A 1 95 ? -26.320 6.745 15.790 1.00 91.56 95 ARG A N 1
ATOM 728 C CA . ARG A 1 95 ? -25.469 5.611 16.150 1.00 91.56 95 ARG A CA 1
ATOM 729 C C . ARG A 1 95 ? -25.605 4.551 15.070 1.00 91.56 95 ARG A C 1
ATOM 731 O O . ARG A 1 95 ? -26.710 4.092 14.794 1.00 91.56 95 ARG A O 1
ATOM 738 N N . ILE A 1 96 ? -24.488 4.199 14.446 1.00 93.94 96 ILE A N 1
ATOM 739 C CA . ILE A 1 96 ? -24.428 3.137 13.444 1.00 93.94 96 ILE A CA 1
ATOM 740 C C . ILE A 1 96 ? -24.480 1.794 14.164 1.00 93.94 96 ILE A C 1
ATOM 742 O O . ILE A 1 96 ? -23.757 1.584 15.132 1.00 93.94 96 ILE A O 1
ATOM 746 N N . GLN A 1 97 ? -25.310 0.882 13.665 1.00 91.06 97 GLN A N 1
ATOM 747 C CA . GLN A 1 97 ? -25.334 -0.510 14.099 1.00 91.06 97 GLN A CA 1
ATOM 748 C C . GLN A 1 97 ? -24.964 -1.413 12.929 1.00 91.06 97 GLN A C 1
ATOM 750 O O . GLN A 1 97 ? -25.491 -1.272 11.824 1.00 91.06 97 GLN A O 1
ATOM 755 N N . MET A 1 98 ? -24.043 -2.337 13.179 1.00 90.38 98 MET A N 1
ATOM 756 C CA . MET A 1 98 ? -23.650 -3.343 12.201 1.00 90.38 98 MET A CA 1
ATOM 757 C C . MET A 1 98 ? -24.722 -4.427 12.120 1.00 90.38 98 MET A C 1
ATOM 759 O O . MET A 1 98 ? -25.186 -4.939 13.138 1.00 90.38 98 MET A O 1
ATOM 763 N N . VAL A 1 99 ? -25.096 -4.802 10.899 1.00 92.81 99 VAL A N 1
ATOM 764 C CA . VAL A 1 99 ? -25.950 -5.970 10.675 1.00 92.81 99 VAL A CA 1
ATOM 765 C C . VAL A 1 99 ? -25.092 -7.237 10.658 1.00 92.81 99 VAL A C 1
ATOM 767 O O . VAL A 1 99 ? -24.016 -7.228 10.050 1.00 92.81 99 VAL A O 1
ATOM 770 N N . PRO A 1 100 ? -25.536 -8.340 11.286 1.00 89.19 100 PRO A N 1
ATOM 771 C CA . PRO A 1 100 ? -24.820 -9.603 11.206 1.00 89.19 100 PRO A CA 1
ATOM 772 C C . PRO A 1 100 ? -24.681 -10.054 9.750 1.00 89.19 100 PRO A C 1
ATOM 774 O O . PRO A 1 100 ? -25.669 -10.172 9.024 1.00 89.19 100 PRO A O 1
ATOM 777 N N . LYS A 1 101 ? -23.448 -10.334 9.329 1.00 91.75 101 LYS A N 1
ATOM 778 C CA . LYS A 1 101 ? -23.138 -10.913 8.022 1.00 91.75 101 LYS A CA 1
ATOM 779 C C . LYS A 1 101 ? -22.149 -12.065 8.213 1.00 91.75 101 LYS A C 1
ATOM 781 O O . LYS A 1 101 ? -21.215 -11.916 9.002 1.00 91.75 101 LYS A O 1
ATOM 786 N N . PRO A 1 102 ? -22.316 -13.199 7.511 1.00 91.69 102 PRO A N 1
ATOM 787 C CA . PRO A 1 102 ? -21.308 -14.250 7.503 1.00 91.69 102 PRO A CA 1
ATOM 788 C C . PRO A 1 102 ? -19.952 -13.721 7.026 1.00 91.69 102 PRO A C 1
ATOM 790 O O . PRO A 1 102 ? -19.885 -12.881 6.125 1.00 91.69 102 PRO A O 1
ATOM 793 N N . VAL A 1 103 ? -18.875 -14.242 7.612 1.00 89.56 103 VAL A N 1
ATOM 794 C CA . VAL A 1 103 ? -17.512 -13.959 7.153 1.00 89.56 103 VAL A CA 1
ATOM 795 C C . VAL A 1 103 ? -17.344 -14.514 5.741 1.00 89.56 103 VAL A C 1
ATOM 797 O O . VAL A 1 103 ? -17.650 -15.678 5.488 1.00 89.56 103 VAL A O 1
ATOM 800 N N . VAL A 1 104 ? -16.835 -13.684 4.834 1.00 93.50 104 VAL A N 1
ATOM 801 C CA . VAL A 1 104 ? -16.480 -14.080 3.469 1.00 93.50 104 VAL A CA 1
ATOM 802 C C . VAL A 1 104 ? -14.962 -14.149 3.383 1.00 93.50 104 VAL A C 1
ATOM 804 O O . VAL A 1 104 ? -14.280 -13.222 3.814 1.00 93.50 104 VAL A O 1
ATOM 807 N N . ARG A 1 105 ? -14.439 -15.251 2.844 1.00 94.50 105 ARG A N 1
ATOM 808 C CA . ARG A 1 105 ? -13.021 -15.409 2.514 1.00 94.50 105 ARG A CA 1
ATOM 809 C C . ARG A 1 105 ? -12.922 -15.654 1.027 1.00 94.50 105 ARG A C 1
ATOM 811 O O . ARG A 1 105 ? -13.531 -16.599 0.535 1.00 94.50 105 ARG A O 1
ATOM 818 N N . ASP A 1 106 ? -12.177 -14.802 0.350 1.00 95.06 106 ASP A N 1
ATOM 819 C CA . ASP A 1 106 ? -11.986 -14.896 -1.085 1.00 95.06 106 ASP A CA 1
ATOM 820 C C . ASP A 1 106 ? -10.617 -14.326 -1.459 1.00 95.06 106 ASP A C 1
ATOM 822 O O . ASP A 1 106 ? -9.994 -13.611 -0.670 1.00 95.06 106 ASP A O 1
ATOM 826 N N . SER A 1 107 ? -10.148 -14.647 -2.657 1.00 94.81 107 SER A N 1
ATOM 827 C CA . SER A 1 107 ? -8.939 -14.058 -3.218 1.00 94.81 107 SER A CA 1
ATOM 828 C C . SER A 1 107 ? -9.084 -13.883 -4.719 1.00 94.81 107 SER A C 1
ATOM 830 O O . SER A 1 107 ? -9.708 -14.688 -5.406 1.00 94.81 107 SER A O 1
ATOM 832 N N . TRP A 1 108 ? -8.473 -12.824 -5.230 1.00 94.81 108 TRP A N 1
ATOM 833 C CA . TRP A 1 108 ? -8.454 -12.529 -6.650 1.00 94.81 108 TRP A CA 1
ATOM 834 C C . TRP A 1 108 ? -7.078 -12.003 -7.038 1.00 94.81 108 TRP A C 1
ATOM 836 O O . TRP A 1 108 ? -6.434 -11.290 -6.268 1.00 94.81 108 TRP A O 1
ATOM 846 N N . LYS A 1 109 ? -6.640 -12.358 -8.243 1.00 93.06 109 LYS A N 1
ATOM 847 C CA . LYS A 1 109 ? -5.427 -11.847 -8.875 1.00 93.06 109 LYS A CA 1
ATOM 848 C C . LYS A 1 109 ? -5.712 -11.601 -10.353 1.00 93.06 109 LYS A C 1
ATOM 850 O O . LYS A 1 109 ? -6.537 -12.302 -10.935 1.00 93.06 109 LYS A O 1
ATOM 855 N N . ASN A 1 110 ? -5.016 -10.637 -10.945 1.00 90.94 110 ASN A N 1
ATOM 856 C CA . ASN A 1 110 ? -5.018 -10.477 -12.395 1.00 90.94 110 ASN A CA 1
ATOM 857 C C . ASN A 1 110 ? -4.370 -11.691 -13.065 1.00 90.94 110 ASN A C 1
ATOM 859 O O . ASN A 1 110 ? -3.367 -12.213 -12.571 1.00 90.94 110 ASN A O 1
ATOM 863 N N . ASP A 1 111 ? -4.905 -12.071 -14.221 1.00 89.12 111 ASP A N 1
ATOM 864 C CA . ASP A 1 111 ? -4.229 -12.984 -15.130 1.00 89.12 111 ASP A CA 1
ATOM 865 C C . ASP A 1 111 ? -3.209 -12.195 -15.958 1.00 89.12 111 ASP A C 1
ATOM 867 O O . ASP A 1 111 ? -3.535 -11.180 -16.575 1.00 89.12 111 ASP A O 1
ATOM 871 N N . PHE A 1 112 ? -1.964 -12.656 -15.972 1.00 85.69 112 PHE A N 1
ATOM 872 C CA . PHE A 1 112 ? -0.900 -12.120 -16.814 1.00 85.69 112 PHE A CA 1
ATOM 873 C C . PHE A 1 112 ? -0.065 -13.274 -17.367 1.00 85.69 112 PHE A C 1
ATOM 875 O O . PHE A 1 112 ? 0.090 -14.308 -16.718 1.00 85.69 112 PHE A O 1
ATOM 882 N N . VAL A 1 113 ? 0.445 -13.100 -18.587 1.00 88.19 113 VAL A N 1
ATOM 883 C CA . VAL A 1 113 ? 1.296 -14.104 -19.246 1.00 88.19 113 VAL A CA 1
ATOM 884 C C . VAL A 1 113 ? 2.710 -14.054 -18.668 1.00 88.19 113 V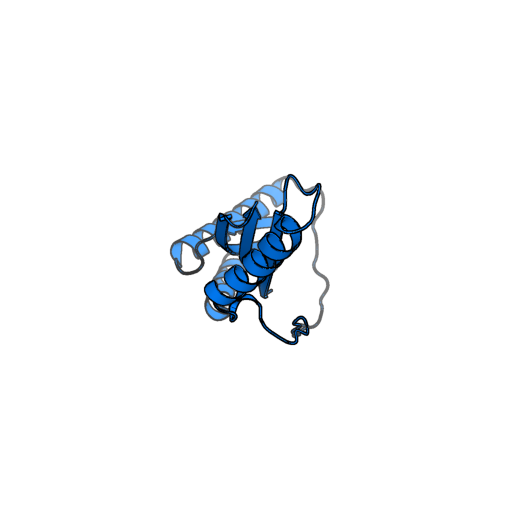AL A C 1
ATOM 886 O O . VAL A 1 113 ? 3.280 -15.089 -18.337 1.00 88.19 113 VAL A O 1
ATOM 889 N N . GLU A 1 114 ? 3.238 -12.845 -18.478 1.00 90.25 114 GLU A N 1
ATOM 890 C CA . GLU A 1 114 ? 4.549 -12.577 -17.889 1.00 90.25 114 GLU A CA 1
ATOM 891 C C . GLU A 1 114 ? 4.408 -11.495 -16.816 1.00 90.25 114 GLU A C 1
ATOM 893 O O . GLU A 1 114 ? 3.680 -10.518 -17.006 1.00 90.25 114 GLU A O 1
ATOM 898 N N . ASP A 1 115 ? 5.080 -11.674 -15.675 1.00 92.75 115 ASP A N 1
ATOM 899 C CA . ASP A 1 115 ? 5.166 -10.637 -14.643 1.00 92.75 115 ASP A CA 1
ATOM 900 C C . ASP A 1 115 ? 6.253 -9.634 -15.056 1.00 92.75 115 ASP A C 1
ATOM 902 O O . ASP A 1 115 ? 7.438 -9.993 -15.035 1.00 92.75 115 ASP A O 1
ATOM 906 N N . PRO A 1 116 ? 5.906 -8.377 -15.393 1.00 93.06 116 PRO A N 1
ATOM 907 C CA . PRO A 1 116 ? 6.901 -7.399 -15.805 1.00 93.06 116 PRO A CA 1
ATOM 908 C C . PRO A 1 116 ? 7.930 -7.123 -14.706 1.00 93.06 116 PRO A C 1
ATOM 910 O O . PRO A 1 116 ? 9.060 -6.770 -15.021 1.00 93.06 116 PRO A O 1
ATOM 913 N N . PHE A 1 117 ? 7.612 -7.332 -13.426 1.00 94.19 117 PHE A N 1
ATOM 914 C CA . PHE A 1 117 ? 8.564 -7.148 -12.327 1.00 94.19 117 PHE A CA 1
ATOM 915 C C . PHE A 1 117 ? 9.581 -8.294 -12.196 1.00 94.19 117 PHE A C 1
ATOM 917 O O . PHE A 1 117 ? 10.558 -8.139 -11.468 1.00 94.19 117 PHE A O 1
ATOM 924 N N . GLN A 1 118 ? 9.383 -9.422 -12.889 1.00 94.69 118 GLN A N 1
ATOM 925 C CA . GLN A 1 118 ? 10.369 -10.511 -12.977 1.00 94.69 118 GLN A CA 1
ATOM 926 C C . GLN A 1 118 ? 11.284 -10.379 -14.201 1.00 94.69 118 GLN A C 1
ATOM 928 O O . GLN A 1 118 ? 12.339 -11.011 -14.248 1.00 94.69 118 GLN A O 1
ATOM 933 N N . ILE A 1 119 ? 10.906 -9.553 -15.182 1.00 96.00 119 ILE A N 1
ATOM 934 C CA . ILE A 1 119 ? 11.724 -9.290 -16.369 1.00 96.00 119 ILE A CA 1
ATOM 935 C C . ILE A 1 119 ? 12.904 -8.379 -15.978 1.00 96.00 119 ILE A C 1
ATOM 937 O O . ILE A 1 119 ? 12.683 -7.317 -15.378 1.00 96.00 119 ILE A O 1
ATOM 941 N N . PRO A 1 120 ? 14.157 -8.732 -16.324 1.00 96.94 120 PRO A N 1
ATOM 942 C CA . PRO A 1 120 ? 15.318 -7.900 -16.033 1.00 96.94 120 PRO A CA 1
ATOM 943 C C . PRO A 1 120 ? 15.217 -6.501 -16.650 1.00 96.94 120 PRO A C 1
ATOM 945 O O . PRO A 1 120 ? 14.819 -6.333 -17.803 1.00 96.94 120 PRO A O 1
ATOM 948 N N . LEU A 1 121 ? 15.674 -5.484 -15.914 1.00 96.69 121 LEU A N 1
ATOM 949 C CA . LEU A 1 121 ? 15.718 -4.101 -16.406 1.00 96.69 121 LEU A CA 1
ATOM 950 C C . LEU A 1 121 ? 16.475 -3.974 -17.739 1.00 96.69 121 LEU A C 1
ATOM 952 O O . LEU A 1 121 ? 16.071 -3.200 -18.603 1.00 96.69 121 LEU A O 1
ATOM 956 N N . SER A 1 122 ? 17.554 -4.739 -17.925 1.00 97.50 122 SER A N 1
ATOM 957 C CA . SER A 1 122 ? 18.351 -4.721 -19.155 1.00 97.50 122 SER A CA 1
ATOM 958 C C . SER A 1 122 ? 17.541 -5.105 -20.391 1.00 97.50 122 SER A C 1
ATOM 960 O O . SER A 1 122 ? 17.694 -4.466 -21.423 1.00 97.50 122 SER A O 1
ATOM 962 N N . GLU A 1 123 ? 16.657 -6.095 -20.276 1.00 98.06 123 GLU A N 1
ATOM 963 C CA . GLU A 1 123 ? 15.815 -6.562 -21.381 1.00 98.06 123 GLU A CA 1
ATOM 964 C C . GLU A 1 123 ? 14.763 -5.508 -21.754 1.00 98.06 123 GLU A C 1
ATOM 966 O O . GLU A 1 123 ? 14.582 -5.172 -22.926 1.00 98.06 123 GLU A O 1
ATOM 971 N N . LYS A 1 124 ? 14.144 -4.888 -20.742 1.00 97.62 124 LYS A N 1
ATOM 972 C CA . LYS A 1 124 ? 13.207 -3.766 -20.923 1.00 97.62 124 LYS A CA 1
ATOM 973 C C . LYS A 1 124 ? 13.878 -2.577 -21.617 1.00 97.62 124 LYS A C 1
ATOM 975 O O . LYS A 1 124 ? 13.319 -1.991 -22.546 1.00 97.62 124 LYS A O 1
ATOM 980 N N . LEU A 1 125 ? 15.090 -2.226 -21.177 1.00 97.88 125 LEU A N 1
ATOM 981 C CA . LEU A 1 125 ? 15.883 -1.144 -21.760 1.00 97.88 125 LEU A CA 1
ATOM 982 C C . LEU A 1 125 ? 16.312 -1.461 -23.191 1.00 97.88 125 LEU A C 1
ATOM 984 O O . LEU A 1 125 ? 16.192 -0.596 -24.056 1.00 97.88 125 LEU A O 1
ATOM 988 N N . GLU A 1 126 ? 16.784 -2.679 -23.453 1.00 97.81 126 GLU A N 1
ATOM 989 C CA . GLU A 1 126 ? 17.165 -3.121 -24.794 1.00 97.81 126 GLU A CA 1
ATOM 990 C C . GLU A 1 126 ? 15.988 -2.993 -25.764 1.00 97.81 126 GLU A C 1
ATOM 992 O O . GLU A 1 126 ? 16.137 -2.402 -26.837 1.00 97.81 126 GLU A O 1
ATOM 997 N N . LEU A 1 127 ? 14.796 -3.442 -25.358 1.00 97.50 127 LEU A N 1
ATOM 998 C CA . LEU A 1 127 ? 13.584 -3.305 -26.158 1.00 97.50 127 LEU A CA 1
ATOM 999 C C . LEU A 1 127 ? 13.283 -1.830 -26.471 1.00 97.50 127 LEU A C 1
ATOM 1001 O O . LEU A 1 127 ? 13.173 -1.467 -27.645 1.00 97.50 127 LEU A O 1
ATOM 1005 N N . LEU A 1 128 ? 13.231 -0.962 -25.456 1.00 97.75 128 LEU A N 1
ATOM 1006 C CA . LEU A 1 128 ? 12.955 0.468 -25.640 1.00 97.75 128 LEU A CA 1
ATOM 1007 C C . LEU A 1 128 ? 13.996 1.174 -26.520 1.00 97.75 128 LEU A C 1
ATOM 1009 O O . LEU A 1 128 ? 13.634 1.948 -27.412 1.00 97.75 128 LEU A O 1
ATOM 1013 N N . LEU A 1 129 ? 15.282 0.904 -26.298 1.00 98.00 129 LEU A N 1
ATOM 1014 C CA . LEU A 1 129 ? 16.374 1.475 -27.084 1.00 98.00 129 LEU A CA 1
ATOM 1015 C C . LEU A 1 129 ? 16.321 0.988 -28.533 1.00 98.00 129 LEU A C 1
ATOM 1017 O O . LEU A 1 129 ? 16.476 1.794 -29.451 1.00 98.00 129 LEU A O 1
ATOM 1021 N N . SER A 1 130 ? 16.031 -0.296 -28.759 1.00 97.69 130 SER A N 1
ATOM 1022 C CA . SER A 1 130 ? 15.881 -0.846 -30.107 1.00 97.69 130 SER A CA 1
ATOM 1023 C C . SER A 1 130 ? 14.742 -0.163 -30.875 1.00 97.69 130 SER A C 1
ATOM 1025 O O . SER A 1 130 ? 14.912 0.181 -32.048 1.00 97.69 130 SER A O 1
ATOM 1027 N N . CYS A 1 131 ? 13.611 0.111 -30.214 1.00 97.19 131 CYS A N 1
ATOM 1028 C CA . CYS A 1 131 ? 12.487 0.847 -30.788 1.00 97.19 131 CYS A CA 1
ATOM 1029 C C . CYS A 1 131 ? 12.869 2.301 -31.101 1.00 97.19 131 CYS A C 1
ATOM 1031 O O . CYS A 1 131 ? 12.661 2.761 -32.224 1.00 97.19 131 CYS A O 1
ATOM 1033 N N . SER A 1 132 ? 13.479 3.005 -30.142 1.00 97.19 132 SER A N 1
ATOM 1034 C CA . SER A 1 132 ? 13.911 4.401 -30.300 1.00 97.19 132 SER A CA 1
ATOM 1035 C C . SER A 1 132 ? 14.906 4.561 -31.455 1.00 97.19 132 SER A C 1
ATOM 1037 O O . SER A 1 132 ? 14.738 5.454 -32.286 1.00 97.19 132 SER A O 1
ATOM 1039 N N . ASN A 1 133 ? 15.882 3.658 -31.569 1.00 95.81 133 ASN A N 1
ATOM 1040 C CA . ASN A 1 133 ? 16.888 3.675 -32.632 1.00 95.81 133 ASN A CA 1
ATOM 1041 C C . ASN A 1 133 ? 16.281 3.402 -34.013 1.00 95.81 133 ASN A C 1
ATOM 1043 O O . ASN A 1 133 ? 16.604 4.104 -34.969 1.00 95.81 133 ASN A O 1
ATOM 1047 N N . LYS A 1 134 ? 15.361 2.431 -34.126 1.00 96.69 134 LYS A N 1
ATOM 1048 C CA . LYS A 1 134 ? 14.648 2.154 -35.386 1.00 96.69 134 LYS A CA 1
ATOM 1049 C C . LYS A 1 134 ? 13.820 3.352 -35.849 1.00 96.69 134 LYS A C 1
ATOM 1051 O O . LYS A 1 134 ? 13.818 3.657 -37.036 1.00 96.69 134 LYS A O 1
ATOM 1056 N N . MET A 1 135 ? 13.150 4.046 -34.927 1.00 96.19 135 MET A N 1
ATOM 1057 C CA . MET A 1 135 ? 12.403 5.268 -35.248 1.00 96.19 135 MET A CA 1
ATOM 1058 C C . MET A 1 135 ? 13.328 6.392 -35.720 1.00 96.19 135 MET A C 1
ATOM 1060 O O . MET A 1 135 ? 13.034 7.054 -36.709 1.00 96.19 135 MET A O 1
ATOM 1064 N N . SER A 1 136 ? 14.444 6.603 -35.020 1.00 94.62 136 SER A N 1
ATOM 1065 C CA . SER A 1 136 ? 15.407 7.669 -35.324 1.00 94.62 136 SER A CA 1
ATOM 1066 C C . SER A 1 136 ? 16.172 7.468 -36.635 1.00 94.62 136 SER A C 1
ATOM 1068 O O . SER A 1 136 ? 16.771 8.418 -37.123 1.00 94.62 136 SER A O 1
ATOM 1070 N N . ALA A 1 137 ? 16.152 6.266 -37.214 1.00 94.62 137 ALA A N 1
ATOM 1071 C CA . ALA A 1 137 ? 16.759 5.986 -38.513 1.00 94.62 137 ALA A CA 1
ATOM 1072 C C . ALA A 1 137 ? 15.905 6.450 -39.713 1.00 94.62 137 ALA A C 1
ATOM 1074 O O . ALA A 1 137 ? 16.370 6.369 -40.847 1.00 94.62 137 ALA A O 1
ATOM 1075 N N . LEU A 1 138 ? 14.660 6.892 -39.490 1.00 96.25 138 LEU A N 1
ATOM 1076 C CA . LEU A 1 138 ? 13.768 7.359 -40.552 1.00 96.25 138 LEU A CA 1
ATOM 1077 C C . LEU A 1 138 ? 13.974 8.850 -40.844 1.00 96.25 138 LEU A C 1
ATOM 1079 O O . LEU A 1 138 ? 14.009 9.678 -39.929 1.00 96.25 138 LEU A O 1
ATOM 1083 N N . ASP A 1 139 ? 14.025 9.196 -42.131 1.00 95.88 139 ASP A N 1
ATOM 1084 C CA . ASP A 1 139 ? 14.144 10.584 -42.573 1.00 95.88 139 ASP A CA 1
ATOM 1085 C C . ASP A 1 139 ? 12.989 11.445 -42.040 1.00 95.88 139 ASP A C 1
ATOM 1087 O O . ASP A 1 139 ? 11.813 11.082 -42.107 1.00 95.88 139 ASP A O 1
ATOM 1091 N N . GLY A 1 140 ? 13.336 12.613 -41.499 1.00 95.94 140 GLY A N 1
ATOM 1092 C CA . GLY A 1 140 ? 12.382 13.567 -40.928 1.00 95.94 140 GLY A CA 1
ATOM 1093 C C . GLY A 1 140 ? 12.025 13.339 -39.453 1.00 95.94 140 GLY A C 1
ATOM 1094 O O . GLY A 1 140 ? 11.337 14.178 -38.868 1.00 95.94 140 GLY A O 1
ATOM 1095 N N . VAL A 1 141 ? 12.512 12.271 -38.807 1.00 96.25 141 VAL A N 1
ATOM 1096 C CA . VAL A 1 141 ? 12.274 12.037 -37.372 1.00 96.25 141 VAL A CA 1
ATOM 1097 C C . VAL A 1 141 ? 13.300 12.784 -36.519 1.00 96.25 141 VAL A C 1
ATOM 1099 O O . VAL A 1 141 ? 14.427 12.342 -36.321 1.00 96.25 141 VAL A O 1
ATOM 1102 N N . ALA A 1 142 ? 12.887 13.917 -35.950 1.00 96.06 142 ALA A N 1
ATOM 1103 C CA . ALA A 1 142 ? 13.739 14.716 -35.063 1.00 96.06 142 ALA A CA 1
ATOM 1104 C C . ALA A 1 142 ? 13.811 14.176 -33.619 1.00 96.06 142 ALA A C 1
ATOM 1106 O O . ALA A 1 142 ? 14.787 14.421 -32.905 1.00 96.06 142 ALA A O 1
ATOM 1107 N N . ILE A 1 143 ? 12.758 13.491 -33.154 1.00 96.94 143 ILE A N 1
ATOM 1108 C CA . ILE A 1 143 ? 12.650 12.985 -31.781 1.00 96.94 143 ILE A CA 1
ATOM 1109 C C . ILE A 1 143 ? 11.995 11.602 -31.784 1.00 96.94 143 ILE A C 1
ATOM 1111 O O . ILE A 1 143 ? 10.896 11.444 -32.311 1.00 96.94 143 ILE A O 1
ATOM 1115 N N . SER A 1 144 ? 12.619 10.634 -31.113 1.00 97.56 144 SER A N 1
ATOM 1116 C CA . SER A 1 144 ? 12.009 9.351 -30.750 1.00 97.56 144 SER A CA 1
ATOM 1117 C C . SER A 1 144 ? 11.886 9.243 -29.229 1.00 97.56 144 SER A C 1
ATOM 1119 O O . SER A 1 144 ? 12.754 9.718 -28.494 1.00 97.56 144 SER A O 1
ATOM 1121 N N . LYS A 1 145 ? 10.784 8.665 -28.743 1.00 97.44 145 LYS A N 1
ATOM 1122 C CA . LYS A 1 145 ? 10.522 8.430 -27.316 1.00 97.44 145 LYS A CA 1
ATOM 1123 C C . LYS A 1 145 ? 9.913 7.048 -27.132 1.00 97.44 145 LYS A C 1
ATOM 1125 O O . LYS A 1 145 ? 9.0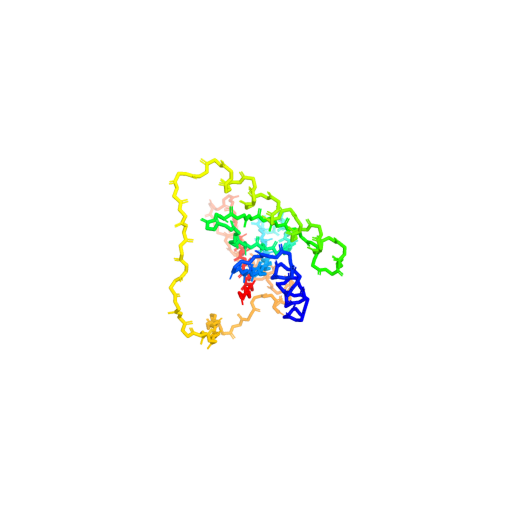97 6.636 -27.950 1.00 97.44 145 LYS A O 1
ATOM 1130 N N . GLY A 1 146 ? 10.271 6.386 -26.043 1.00 96.88 146 GLY A N 1
ATOM 1131 C CA . GLY A 1 146 ? 9.637 5.149 -25.606 1.00 96.88 146 GLY A CA 1
ATOM 1132 C C . GLY A 1 146 ? 9.531 5.130 -24.091 1.00 96.88 146 GLY A C 1
ATOM 1133 O O . GLY A 1 146 ? 10.401 5.680 -23.412 1.00 96.88 146 GLY A O 1
ATOM 1134 N N . SER A 1 147 ? 8.471 4.521 -23.572 1.00 97.75 147 SER A N 1
ATOM 1135 C CA . SER A 1 147 ? 8.302 4.312 -22.140 1.00 97.75 147 SER A CA 1
ATOM 1136 C C . SER A 1 147 ? 7.664 2.964 -21.835 1.00 97.75 147 SER A C 1
ATOM 1138 O O . SER A 1 147 ? 6.989 2.376 -22.682 1.00 97.75 147 SER A O 1
ATOM 1140 N N . MET A 1 148 ? 7.908 2.482 -20.623 1.00 98.00 148 MET A N 1
ATOM 1141 C CA . MET A 1 148 ? 7.204 1.362 -20.009 1.00 98.00 148 MET A CA 1
ATOM 1142 C C . MET A 1 148 ? 6.821 1.772 -18.595 1.00 98.00 148 MET A C 1
ATOM 1144 O O . MET A 1 148 ? 7.670 2.277 -17.865 1.00 98.00 148 MET A O 1
ATOM 1148 N N . ASP A 1 149 ? 5.566 1.534 -18.226 1.00 97.44 149 ASP A N 1
ATOM 1149 C CA . ASP A 1 149 ? 5.021 1.854 -16.912 1.00 97.44 149 ASP A CA 1
ATOM 1150 C C . ASP A 1 149 ? 4.335 0.606 -16.354 1.00 97.44 149 ASP A C 1
ATOM 1152 O O . ASP A 1 149 ? 3.427 0.046 -16.974 1.00 97.44 149 ASP A O 1
ATOM 1156 N N . PHE A 1 150 ? 4.784 0.160 -15.185 1.00 96.38 150 PHE A N 1
ATOM 1157 C CA . PHE A 1 150 ? 4.303 -1.045 -14.526 1.00 96.38 150 PHE A CA 1
ATOM 1158 C C . PHE A 1 150 ? 3.768 -0.724 -13.137 1.00 96.38 150 PHE A C 1
ATOM 1160 O O . PHE A 1 150 ? 4.311 0.115 -12.415 1.00 96.38 150 PHE A O 1
ATOM 1167 N N . LEU A 1 151 ? 2.710 -1.434 -12.755 1.00 95.69 151 LEU A N 1
ATOM 1168 C CA . LEU A 1 151 ? 2.057 -1.310 -11.461 1.00 95.69 151 LEU A CA 1
ATOM 1169 C C . LEU A 1 151 ? 1.693 -2.701 -10.949 1.00 95.69 151 LEU A C 1
ATOM 1171 O O . LEU A 1 151 ? 1.034 -3.469 -11.651 1.00 95.69 151 LEU A O 1
ATOM 1175 N N . ARG A 1 152 ? 2.092 -3.009 -9.716 1.00 95.69 152 ARG A N 1
ATOM 1176 C CA . ARG A 1 152 ? 1.637 -4.189 -8.978 1.00 95.69 152 ARG A CA 1
ATOM 1177 C C . ARG A 1 152 ? 1.029 -3.740 -7.664 1.00 95.69 152 ARG A C 1
ATOM 1179 O O . ARG A 1 152 ? 1.652 -3.013 -6.899 1.00 95.69 152 ARG A O 1
ATOM 1186 N N . GLU A 1 153 ? -0.195 -4.181 -7.412 1.00 95.94 153 GLU A N 1
ATOM 1187 C CA . GLU A 1 153 ? -0.918 -3.869 -6.187 1.00 9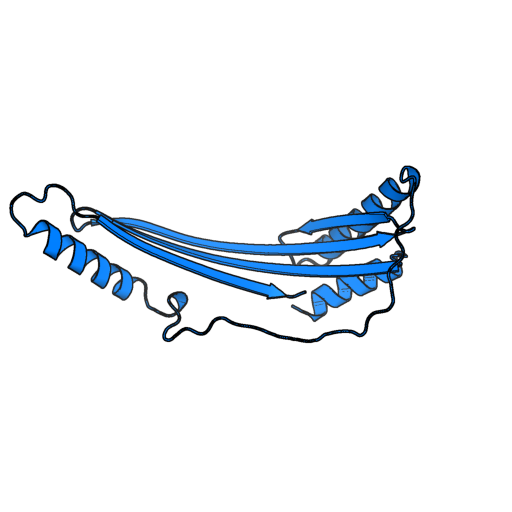5.94 153 GLU A CA 1
ATOM 1188 C C . GLU A 1 153 ? -1.271 -5.157 -5.446 1.00 95.94 153 GLU A C 1
ATOM 1190 O O . GLU A 1 153 ? -1.874 -6.069 -6.011 1.00 95.94 153 GLU A O 1
ATOM 1195 N N . GLU A 1 154 ? -0.919 -5.208 -4.165 1.00 95.31 154 GLU A N 1
ATOM 1196 C CA . GLU A 1 154 ? -1.305 -6.278 -3.250 1.00 95.31 154 GLU A CA 1
ATOM 1197 C C . GLU A 1 154 ? -2.160 -5.686 -2.132 1.00 95.31 154 GLU A C 1
ATOM 1199 O O . GLU A 1 154 ? -1.774 -4.712 -1.480 1.00 95.31 154 GLU A O 1
ATOM 1204 N N . LYS A 1 155 ? -3.332 -6.276 -1.895 1.00 95.12 155 LYS A N 1
ATOM 1205 C CA . LYS A 1 155 ? -4.264 -5.845 -0.851 1.00 95.12 155 LYS A CA 1
ATOM 1206 C C . LYS A 1 155 ? -4.707 -7.027 -0.010 1.00 95.12 155 LYS A C 1
ATOM 1208 O O . LYS A 1 155 ? -5.016 -8.091 -0.535 1.00 95.12 155 LYS A O 1
ATOM 1213 N N . LEU A 1 156 ? -4.782 -6.797 1.293 1.00 94.44 156 LEU A N 1
ATOM 1214 C CA . LEU A 1 156 ? -5.351 -7.724 2.265 1.00 94.44 156 LEU A CA 1
ATOM 1215 C C . LEU A 1 156 ? -6.326 -6.946 3.152 1.00 94.44 156 LEU A C 1
ATOM 1217 O O . LEU A 1 156 ? -6.028 -5.815 3.543 1.00 94.44 156 LEU A O 1
ATOM 1221 N N . TYR A 1 157 ? -7.478 -7.551 3.428 1.00 90.94 157 TYR A N 1
ATOM 1222 C CA . TYR A 1 157 ? -8.596 -6.985 4.186 1.00 90.94 157 TYR A CA 1
ATOM 1223 C C . TYR A 1 157 ? -8.948 -7.873 5.380 1.00 90.94 157 TYR A C 1
ATOM 1225 O O . TYR A 1 157 ? -8.681 -9.094 5.286 1.00 90.94 157 TYR A O 1
#

Radius of gyration: 23.54 Å; chains: 1; bounding box: 46×30×66 Å

Sequence (157 aa):
MEQILKEGLDYALFLGAEYADARYSRLDTESISVKNGHVQGVDSHFDYGIGIRVLVDGSWGFASNPDIYDKNRMKKTVDRAVGLARAAAKVSSSRIQMVPKPVVRDSWKNDFVEDPFQIPLSEKLELLLSCSNKMSALDGVAISKGSMDFLREEKLY

Foldseek 3Di:
DVVLQVVLQVLLVVVAFPDKDKKKKKKWKWKWKDKLLGTDDTDIDMFIKMKMWTAHQQFIFIFMDRDSPPSVVSNVRSVRRSVRNVVCNVPDPDGHDDDDDDDDDDDDDDDDPDDPVPDDPVVVSVVQSVQSNVQNVDPPDPMGMDMDMDMDMDMDD